Protein AF-A0A7K2XEI2-F1 (afdb_monomer_lite)

pLDDT: mean 78.17, std 20.48, range [33.12, 96.94]

Radius of gyration: 12.62 Å; chains: 1; bounding box: 28×29×32 Å

Sequence (96 aa):
RGLDPAAVRGRSAPTVLTPHAGEAAALLSAPREEVEAGRLAAVRELSARFGATVLLKGSTTLVHGGTGPVRVNPTGTSWLATAGSGDVLSGLAGSL

Foldseek 3Di:
DADDLVVLQPDDDADEAEDELVNLCRNVVHDSVCCVVPVQVSQQCSCQSRVHWYFYDDCWTWTDNNDDDIDIHNPDDCPCVPPPVVCVVVVVVVVD

Secondary structure (DSSP, 8-state):
----HHHHHT--S--EE---HHHHHHHHTS-HHHHHHTHHHHHHHHHHHHTSEEEE-SSSEEEE-SSSPPEEE----GGGGSTTHHHHHHHHHH--

Structure (mmCIF, N/CA/C/O backbone):
data_AF-A0A7K2XEI2-F1
#
_entry.id   AF-A0A7K2XEI2-F1
#
loop_
_atom_site.group_PDB
_atom_site.id
_atom_site.type_symbol
_atom_site.label_atom_id
_atom_site.label_alt_id
_atom_site.label_comp_id
_atom_site.label_asym_id
_atom_site.label_entity_id
_atom_site.label_seq_id
_atom_site.pdbx_PDB_ins_code
_atom_site.Cartn_x
_atom_site.Cartn_y
_atom_site.Cartn_z
_atom_site.occupancy
_atom_site.B_iso_or_equiv
_atom_site.auth_seq_id
_atom_site.auth_comp_id
_atom_site.auth_asym_id
_atom_site.auth_atom_id
_atom_site.pdbx_PDB_model_num
ATOM 1 N N . ARG A 1 1 ? 14.541 12.438 -1.530 1.00 47.53 1 ARG A N 1
ATOM 2 C CA . ARG A 1 1 ? 14.088 12.217 -2.926 1.00 47.53 1 ARG A CA 1
ATOM 3 C C . ARG A 1 1 ? 12.728 11.543 -2.837 1.00 47.53 1 ARG A C 1
ATOM 5 O O . ARG A 1 1 ? 12.682 10.415 -2.375 1.00 47.53 1 ARG A O 1
ATOM 12 N N . GLY A 1 2 ? 11.644 12.275 -3.101 1.00 55.09 2 GLY A N 1
ATOM 13 C CA . GLY A 1 2 ? 10.284 11.732 -3.019 1.00 55.09 2 GLY A CA 1
ATOM 14 C C . GLY A 1 2 ? 9.971 10.831 -4.211 1.00 55.09 2 GLY A C 1
ATOM 15 O O . GLY A 1 2 ? 10.586 10.979 -5.266 1.00 55.09 2 GLY A O 1
ATOM 16 N N . LEU A 1 3 ? 9.046 9.893 -4.026 1.00 64.38 3 LEU A N 1
ATOM 17 C CA . LEU A 1 3 ? 8.483 9.095 -5.112 1.00 64.38 3 LEU A CA 1
ATOM 18 C C . LEU A 1 3 ? 7.681 10.014 -6.040 1.00 64.38 3 LEU A C 1
ATOM 20 O O . LEU A 1 3 ? 6.850 10.777 -5.554 1.00 64.38 3 LEU A O 1
ATOM 24 N N . ASP A 1 4 ? 7.925 9.938 -7.349 1.00 77.75 4 ASP A N 1
ATOM 25 C CA . ASP A 1 4 ? 7.118 10.623 -8.362 1.00 77.75 4 ASP A CA 1
ATOM 26 C C . ASP A 1 4 ? 5.949 9.716 -8.799 1.00 77.75 4 ASP A C 1
ATOM 28 O O . ASP A 1 4 ? 6.180 8.671 -9.419 1.00 77.75 4 ASP A O 1
ATOM 32 N N . PRO A 1 5 ? 4.686 10.084 -8.511 1.00 78.38 5 PRO A N 1
ATOM 33 C CA . PRO A 1 5 ? 3.524 9.311 -8.938 1.00 78.38 5 PRO A CA 1
ATOM 34 C C . PRO A 1 5 ? 3.394 9.177 -10.462 1.00 78.38 5 PRO A C 1
ATOM 36 O O . PRO A 1 5 ? 2.821 8.192 -10.934 1.00 78.38 5 PRO A O 1
ATOM 39 N N . ALA A 1 6 ? 3.889 10.145 -11.240 1.00 81.69 6 ALA A N 1
ATOM 40 C CA . ALA A 1 6 ? 3.788 10.115 -12.698 1.00 81.69 6 ALA A CA 1
ATOM 41 C C . ALA A 1 6 ? 4.660 9.002 -13.291 1.00 81.69 6 ALA A C 1
ATOM 43 O O . ALA A 1 6 ? 4.176 8.218 -14.112 1.00 81.69 6 ALA A O 1
ATOM 44 N N . ALA A 1 7 ? 5.895 8.864 -12.799 1.00 76.62 7 ALA A N 1
ATOM 45 C CA . ALA A 1 7 ? 6.796 7.779 -13.175 1.00 76.62 7 ALA A CA 1
ATOM 46 C C . ALA A 1 7 ? 6.182 6.392 -12.914 1.00 76.62 7 ALA A C 1
ATOM 48 O O . ALA A 1 7 ? 6.292 5.497 -13.749 1.00 76.62 7 ALA A O 1
ATOM 49 N N . VAL A 1 8 ? 5.470 6.219 -11.793 1.00 75.75 8 VAL A N 1
ATOM 50 C CA . VAL A 1 8 ? 4.774 4.958 -11.503 1.00 75.75 8 VAL A CA 1
ATOM 51 C C . VAL A 1 8 ? 3.602 4.755 -12.463 1.00 75.75 8 VAL A C 1
ATOM 53 O O . VAL A 1 8 ? 3.414 3.661 -12.976 1.00 75.75 8 VAL A O 1
ATOM 56 N N . ARG A 1 9 ? 2.795 5.770 -12.770 1.00 78.06 9 ARG A N 1
ATOM 57 C CA . ARG A 1 9 ? 1.637 5.596 -13.668 1.00 78.06 9 ARG A CA 1
ATOM 58 C C . ARG A 1 9 ? 2.009 5.230 -15.108 1.00 78.06 9 ARG A C 1
ATOM 60 O O . ARG A 1 9 ? 1.255 4.500 -15.735 1.00 78.06 9 ARG A O 1
ATOM 67 N N . GLY A 1 10 ? 3.148 5.700 -15.616 1.00 76.38 10 GLY A N 1
ATOM 68 C CA . GLY A 1 10 ? 3.564 5.500 -17.013 1.00 76.38 10 GLY A CA 1
ATOM 69 C C . GLY A 1 10 ? 4.140 4.120 -17.362 1.00 76.38 10 GLY A C 1
ATOM 70 O O . GLY A 1 10 ? 4.630 3.931 -18.472 1.00 76.38 10 GLY A O 1
ATOM 71 N N . ARG A 1 11 ? 4.138 3.162 -16.433 1.00 81.56 11 ARG A N 1
ATOM 72 C CA . ARG A 1 11 ? 4.750 1.838 -16.630 1.00 81.56 11 ARG A CA 1
ATOM 73 C C . ARG A 1 11 ? 3.869 0.894 -17.460 1.00 81.56 11 ARG A C 1
ATOM 75 O O . ARG A 1 11 ? 2.651 0.881 -17.311 1.00 81.56 11 ARG A O 1
ATOM 82 N N . SER A 1 12 ? 4.500 0.053 -18.276 1.00 77.12 12 SER A N 1
ATOM 83 C CA . SER A 1 12 ? 3.831 -0.953 -19.120 1.00 77.12 12 SER A CA 1
ATOM 84 C C . SER A 1 12 ? 3.988 -2.396 -18.622 1.00 77.12 12 SER A C 1
ATOM 86 O O . SER A 1 12 ? 3.207 -3.262 -19.004 1.00 77.12 12 SER A O 1
ATOM 88 N N . ALA A 1 13 ? 4.981 -2.666 -17.771 1.00 79.94 13 ALA A N 1
ATOM 89 C CA . ALA A 1 13 ? 5.239 -3.995 -17.225 1.00 79.94 13 ALA A CA 1
ATOM 90 C C . ALA A 1 13 ? 4.392 -4.282 -15.966 1.00 79.94 13 ALA A C 1
ATOM 92 O O . ALA A 1 13 ? 4.064 -3.348 -15.218 1.00 79.94 13 ALA A O 1
ATOM 93 N N . PRO A 1 14 ? 4.091 -5.562 -15.664 1.00 79.50 14 PRO A N 1
ATOM 94 C CA . PRO A 1 14 ? 3.585 -5.959 -14.353 1.00 79.50 14 PRO A CA 1
ATOM 95 C C . PRO A 1 14 ? 4.453 -5.367 -13.241 1.00 79.50 14 PRO A C 1
ATOM 97 O O . PRO A 1 14 ? 5.677 -5.354 -13.338 1.00 79.50 14 PRO A O 1
ATOM 100 N N . THR A 1 15 ? 3.824 -4.809 -12.207 1.00 83.94 15 THR A N 1
ATOM 101 C CA . THR A 1 15 ? 4.540 -4.011 -11.205 1.00 83.94 15 THR A CA 1
ATOM 102 C C . THR A 1 15 ? 4.108 -4.349 -9.798 1.00 83.94 15 THR A C 1
ATOM 104 O O . THR A 1 15 ? 2.912 -4.449 -9.505 1.00 83.94 15 THR A O 1
ATOM 107 N N . VAL A 1 16 ? 5.106 -4.422 -8.923 1.00 87.31 16 VAL A N 1
ATOM 108 C CA . VAL A 1 16 ? 4.945 -4.544 -7.481 1.00 87.31 16 VAL A CA 1
ATOM 109 C C . VAL A 1 16 ? 5.419 -3.254 -6.816 1.00 87.31 16 VAL A C 1
ATOM 111 O O . VAL A 1 16 ? 6.522 -2.784 -7.075 1.00 87.31 16 VAL A O 1
ATOM 114 N N . LEU A 1 17 ? 4.586 -2.675 -5.954 1.00 88.38 17 LEU A N 1
ATOM 115 C CA . LEU A 1 17 ? 4.940 -1.537 -5.107 1.00 88.38 17 LEU A CA 1
ATOM 116 C C . LEU A 1 17 ? 5.069 -2.015 -3.664 1.00 88.38 17 LEU A C 1
ATOM 118 O O . LEU A 1 17 ? 4.159 -2.660 -3.151 1.00 88.38 17 LEU A O 1
ATOM 122 N N . THR A 1 18 ? 6.153 -1.656 -2.977 1.00 92.38 18 THR A N 1
ATOM 123 C CA . THR A 1 18 ? 6.397 -2.068 -1.582 1.00 92.38 18 THR A CA 1
ATOM 124 C C . THR A 1 18 ? 6.504 -0.883 -0.608 1.00 92.38 18 THR A C 1
ATOM 126 O O . THR A 1 18 ? 7.503 -0.796 0.119 1.00 92.38 18 THR A O 1
ATOM 129 N N . PRO A 1 19 ? 5.549 0.071 -0.598 1.00 92.81 19 PRO A N 1
ATOM 130 C CA . PRO A 1 19 ? 5.687 1.279 0.201 1.00 92.81 19 PRO A CA 1
ATOM 131 C C . PRO A 1 19 ? 5.556 0.985 1.701 1.00 92.81 19 PRO A C 1
ATOM 133 O O . PRO A 1 19 ? 4.780 0.127 2.124 1.00 92.81 19 PRO A O 1
ATOM 136 N N . HIS A 1 20 ? 6.268 1.734 2.534 1.00 93.62 20 HIS A N 1
ATOM 137 C CA . HIS A 1 20 ? 5.876 1.961 3.928 1.00 93.62 20 HIS A CA 1
ATOM 138 C C . HIS A 1 20 ? 4.870 3.128 4.035 1.00 93.62 20 HIS A C 1
ATOM 140 O O . HIS A 1 20 ? 4.592 3.806 3.049 1.00 93.62 20 HIS A O 1
ATOM 146 N N . ALA A 1 21 ? 4.344 3.417 5.234 1.00 92.19 21 ALA A N 1
ATOM 147 C CA . ALA A 1 21 ? 3.301 4.439 5.434 1.00 92.19 21 ALA A CA 1
ATOM 148 C C . ALA A 1 21 ? 3.661 5.824 4.859 1.00 92.19 21 ALA A C 1
ATOM 150 O O . ALA A 1 21 ? 2.873 6.404 4.122 1.00 92.19 21 ALA A O 1
ATOM 151 N N . GLY A 1 22 ? 4.873 6.327 5.123 1.00 92.56 22 GLY A N 1
ATOM 152 C CA . GLY A 1 22 ? 5.342 7.593 4.536 1.00 92.56 22 GLY A CA 1
ATOM 153 C C . GLY A 1 22 ? 5.421 7.613 2.997 1.00 92.56 22 GLY A C 1
ATOM 154 O O . GLY A 1 22 ? 5.051 8.605 2.380 1.00 92.56 22 GLY A O 1
ATOM 155 N N . GLU A 1 23 ? 5.854 6.523 2.359 1.00 94.62 23 GLU A N 1
ATOM 156 C CA . GLU A 1 23 ? 5.887 6.409 0.891 1.00 94.62 23 GLU A CA 1
ATOM 157 C C . GLU A 1 23 ? 4.472 6.343 0.305 1.00 94.62 23 GLU A C 1
ATOM 159 O O . GLU A 1 23 ? 4.174 6.998 -0.692 1.00 94.62 23 GLU A O 1
ATOM 164 N N . ALA A 1 24 ? 3.579 5.595 0.956 1.00 94.62 24 ALA A N 1
ATOM 165 C CA . ALA A 1 24 ? 2.169 5.522 0.600 1.00 94.62 24 ALA A CA 1
ATOM 166 C C . ALA A 1 24 ? 1.480 6.890 0.715 1.00 94.62 24 ALA A C 1
ATOM 168 O O . ALA A 1 24 ? 0.748 7.276 -0.190 1.00 94.62 24 ALA A O 1
ATOM 169 N N . ALA A 1 25 ? 1.766 7.645 1.777 1.00 95.94 25 ALA A N 1
ATOM 170 C CA . ALA A 1 25 ? 1.274 9.005 1.979 1.00 95.94 25 ALA A CA 1
ATOM 171 C C . ALA A 1 25 ? 1.699 9.938 0.834 1.00 95.94 25 ALA A C 1
ATOM 173 O O . ALA A 1 25 ? 0.863 10.622 0.243 1.00 95.94 25 ALA A O 1
ATOM 174 N N . ALA A 1 26 ? 2.975 9.884 0.437 1.00 94.81 26 ALA A N 1
ATOM 175 C CA . ALA A 1 26 ? 3.480 10.645 -0.704 1.00 94.81 26 ALA A CA 1
ATOM 176 C C . ALA A 1 26 ? 2.776 10.264 -2.022 1.00 94.81 26 ALA A C 1
ATOM 178 O O . ALA A 1 26 ? 2.339 11.141 -2.767 1.00 94.81 26 ALA A O 1
ATOM 179 N N . LEU A 1 27 ? 2.611 8.964 -2.291 1.00 94.06 27 LEU A N 1
ATOM 180 C CA . LEU A 1 27 ? 1.955 8.458 -3.505 1.00 94.06 27 LEU A CA 1
ATOM 181 C C . LEU A 1 27 ? 0.454 8.783 -3.568 1.00 94.06 27 LEU A C 1
ATOM 183 O O . LEU A 1 27 ? -0.081 9.020 -4.655 1.00 94.06 27 LEU A O 1
ATOM 187 N N . LEU A 1 28 ? -0.224 8.782 -2.419 1.00 94.88 28 LEU A N 1
ATOM 188 C CA . LEU A 1 28 ? -1.643 9.116 -2.307 1.00 94.88 28 LEU A CA 1
ATOM 189 C C . LEU A 1 28 ? -1.894 10.623 -2.229 1.00 94.88 28 LEU A C 1
ATOM 191 O O . LEU A 1 28 ? -3.013 11.049 -2.507 1.00 94.88 28 LEU A O 1
ATOM 195 N N . SER A 1 29 ? -0.857 11.415 -1.943 1.00 95.50 29 SER A N 1
ATOM 196 C CA . SER A 1 29 ? -0.978 12.842 -1.628 1.00 95.50 29 SER A CA 1
ATOM 197 C C . SER A 1 29 ? -1.888 13.074 -0.413 1.00 95.50 29 SER A C 1
ATOM 199 O O . SER A 1 29 ? -2.739 13.956 -0.429 1.00 95.50 29 SER A O 1
ATOM 201 N N . ALA A 1 30 ? -1.704 12.253 0.623 1.00 94.62 30 ALA A N 1
ATOM 202 C CA . ALA A 1 30 ? -2.467 12.276 1.869 1.00 94.62 30 ALA A CA 1
ATOM 203 C C . ALA A 1 30 ? -1.522 12.379 3.083 1.00 94.62 30 ALA A C 1
ATOM 205 O O . ALA A 1 30 ? -0.353 11.996 2.970 1.00 94.62 30 ALA A O 1
ATOM 206 N N . PRO A 1 31 ? -1.993 12.860 4.247 1.00 96.75 31 PRO A N 1
ATOM 207 C CA . PRO A 1 31 ? -1.248 12.784 5.500 1.00 96.75 31 PRO A CA 1
ATOM 208 C C . PRO A 1 31 ? -0.876 11.343 5.865 1.00 96.75 31 PRO A C 1
ATOM 210 O O . PRO A 1 31 ? -1.611 10.389 5.591 1.00 96.75 31 PRO A O 1
ATOM 213 N N . ARG A 1 32 ? 0.275 11.168 6.519 1.00 94.81 32 ARG A N 1
ATOM 214 C CA . ARG A 1 32 ? 0.749 9.841 6.934 1.00 94.81 32 ARG A CA 1
ATOM 215 C C . ARG A 1 32 ? -0.201 9.202 7.945 1.00 94.81 32 ARG A C 1
ATOM 217 O O . ARG A 1 32 ? -0.424 7.996 7.894 1.00 94.81 32 ARG A O 1
ATOM 224 N N . GLU A 1 33 ? -0.758 10.011 8.828 1.00 96.44 33 GLU A N 1
ATOM 225 C CA . GLU A 1 33 ? -1.667 9.622 9.899 1.00 96.44 33 GLU A CA 1
ATOM 226 C C . GLU A 1 33 ? -2.947 8.998 9.330 1.00 96.44 33 GLU A C 1
ATOM 228 O O . GLU A 1 33 ? -3.424 7.987 9.838 1.00 96.44 33 GLU A O 1
ATOM 233 N N . GLU A 1 34 ? -3.458 9.533 8.217 1.00 96.31 34 GLU A N 1
ATOM 234 C CA . GLU A 1 34 ? -4.618 8.973 7.514 1.00 96.31 34 GLU A CA 1
ATOM 235 C C . GLU A 1 34 ? -4.302 7.608 6.895 1.00 96.31 34 GLU A C 1
ATOM 237 O O . GLU A 1 34 ? -5.109 6.681 6.969 1.00 96.31 34 GLU A O 1
ATOM 242 N N . VAL A 1 35 ? -3.099 7.442 6.336 1.00 96.31 35 VAL A N 1
ATOM 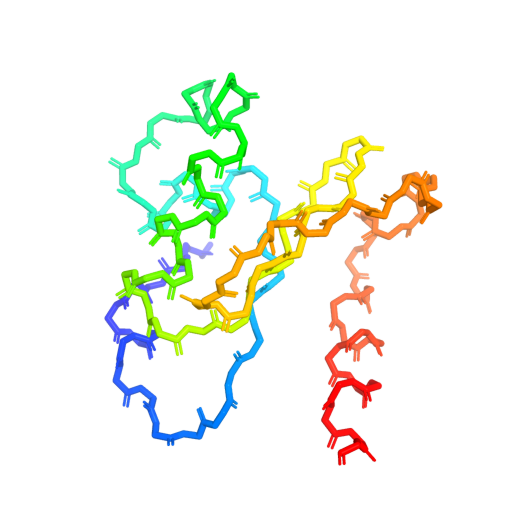243 C CA . VAL A 1 35 ? -2.639 6.149 5.811 1.00 96.31 35 VAL A CA 1
ATOM 244 C C . VAL A 1 35 ? -2.475 5.123 6.932 1.00 96.31 35 VAL A C 1
ATOM 246 O O . VAL A 1 35 ? -2.834 3.959 6.752 1.00 96.31 35 VAL A O 1
ATOM 249 N N . GLU A 1 36 ? -1.946 5.527 8.087 1.00 94.69 36 GLU A N 1
ATOM 250 C CA . GLU A 1 36 ? -1.766 4.651 9.249 1.00 94.69 36 GLU A CA 1
ATOM 251 C C . GLU A 1 36 ? -3.097 4.265 9.908 1.00 94.69 36 GLU A C 1
ATOM 253 O O . GLU A 1 36 ? -3.269 3.103 10.281 1.00 94.69 36 GLU A O 1
ATOM 258 N N . ALA A 1 37 ? -4.062 5.185 9.981 1.00 95.81 37 ALA A N 1
ATOM 259 C CA . ALA A 1 37 ? -5.416 4.900 10.456 1.00 95.81 37 ALA A CA 1
ATOM 260 C C . ALA A 1 37 ? -6.219 4.048 9.453 1.00 95.81 37 ALA A C 1
ATOM 262 O O . ALA A 1 37 ? -7.021 3.199 9.841 1.00 95.81 37 ALA A O 1
ATOM 263 N N . GLY A 1 38 ? -5.981 4.245 8.153 1.00 95.88 38 GLY A N 1
ATOM 264 C CA . GLY A 1 38 ? -6.749 3.674 7.048 1.00 95.88 38 GLY A CA 1
ATOM 265 C C . GLY A 1 38 ? -5.983 2.679 6.176 1.00 95.88 38 GLY A C 1
ATOM 266 O O . GLY A 1 38 ? -6.215 2.629 4.969 1.00 95.88 38 GLY A O 1
ATOM 267 N N . ARG A 1 39 ? -5.079 1.863 6.735 1.00 95.50 39 ARG A N 1
ATOM 268 C CA . ARG A 1 39 ? -4.139 1.022 5.951 1.00 95.50 39 ARG A CA 1
ATOM 269 C C . ARG A 1 39 ? -4.804 0.119 4.902 1.00 95.50 39 ARG A C 1
ATOM 271 O O . ARG A 1 39 ? -4.266 -0.053 3.810 1.00 95.50 39 ARG A O 1
ATOM 278 N N . LEU A 1 40 ? -5.973 -0.450 5.212 1.00 96.12 40 LEU A N 1
ATOM 279 C CA . LEU A 1 40 ? -6.743 -1.280 4.272 1.00 96.12 40 LEU A CA 1
ATOM 280 C C . LEU A 1 40 ? -7.311 -0.473 3.100 1.00 96.12 40 LEU A C 1
ATOM 282 O O . LEU A 1 40 ? -7.332 -0.970 1.977 1.00 96.12 40 LEU A O 1
ATOM 286 N N . ALA A 1 41 ? -7.761 0.756 3.350 1.00 96.88 41 ALA A N 1
ATOM 287 C CA . ALA A 1 41 ? -8.211 1.654 2.295 1.0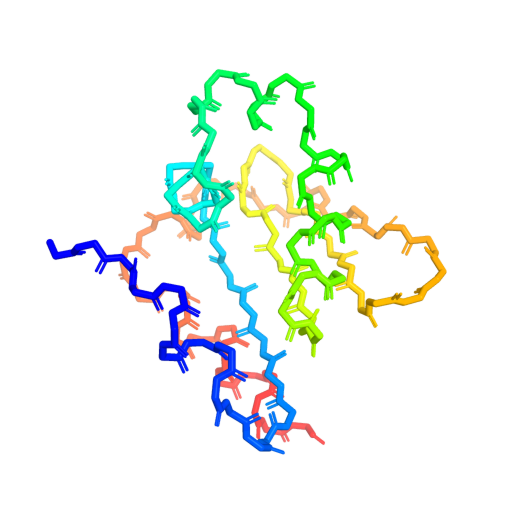0 96.88 41 ALA A CA 1
ATOM 288 C C . ALA A 1 41 ? -7.014 2.115 1.453 1.00 96.88 41 ALA A C 1
ATOM 290 O O . ALA A 1 41 ? -7.054 2.024 0.230 1.00 96.88 41 ALA A O 1
ATOM 291 N N . ALA A 1 42 ? -5.908 2.484 2.104 1.00 96.88 42 ALA A N 1
ATOM 292 C CA . ALA A 1 42 ? -4.696 2.946 1.438 1.00 96.88 42 ALA A CA 1
ATOM 293 C C . ALA A 1 42 ? -4.096 1.896 0.487 1.00 96.88 42 ALA A C 1
ATOM 295 O O . ALA A 1 42 ? -3.764 2.226 -0.647 1.00 96.88 42 ALA A O 1
ATOM 296 N N . VAL A 1 43 ? -3.981 0.624 0.896 1.00 96.31 43 VAL A N 1
ATOM 297 C CA . VAL A 1 43 ? -3.430 -0.431 0.018 1.00 96.31 43 VAL A CA 1
ATOM 298 C C . VAL A 1 43 ? -4.327 -0.703 -1.196 1.00 96.31 43 VAL A C 1
ATOM 300 O O . VAL A 1 43 ? -3.822 -0.962 -2.289 1.00 96.31 43 VAL A O 1
ATOM 303 N N . ARG A 1 44 ? -5.653 -0.607 -1.026 1.00 96.94 44 ARG A N 1
ATOM 304 C CA . ARG A 1 44 ? -6.622 -0.756 -2.121 1.00 96.94 44 ARG A CA 1
ATOM 305 C C . ARG A 1 44 ? -6.538 0.408 -3.092 1.00 96.94 44 ARG A C 1
ATOM 307 O O . ARG A 1 44 ? -6.414 0.181 -4.290 1.00 96.94 44 ARG A O 1
ATOM 314 N N . GLU A 1 45 ? -6.534 1.624 -2.561 1.00 96.62 45 GLU A N 1
ATOM 315 C CA . GLU A 1 45 ? -6.435 2.842 -3.354 1.00 96.62 45 GLU A CA 1
ATOM 316 C C . GLU A 1 45 ? -5.119 2.892 -4.130 1.00 96.62 45 GLU A C 1
ATOM 318 O O . GLU A 1 45 ? -5.129 3.139 -5.327 1.00 96.62 45 GLU A O 1
ATOM 323 N N . LEU A 1 46 ? -3.983 2.568 -3.503 1.00 95.06 46 LEU A N 1
ATOM 324 C CA . LEU A 1 46 ? -2.699 2.466 -4.203 1.00 95.06 46 LEU A CA 1
ATOM 325 C C . LEU A 1 46 ? -2.762 1.448 -5.347 1.00 95.06 46 LEU A C 1
ATOM 327 O O . LEU A 1 46 ? -2.315 1.725 -6.460 1.00 95.06 46 LEU A O 1
ATOM 331 N N . SER A 1 47 ? -3.325 0.268 -5.090 1.00 94.25 47 SER A N 1
ATOM 332 C CA . SER A 1 47 ? -3.417 -0.781 -6.102 1.00 94.25 47 SER A CA 1
ATOM 333 C C . SER A 1 47 ? -4.296 -0.357 -7.277 1.00 94.25 47 SER A C 1
ATOM 335 O O . SER A 1 47 ? -3.892 -0.552 -8.419 1.00 94.25 47 SER A O 1
ATOM 337 N N . ALA A 1 48 ? -5.430 0.299 -7.018 1.00 94.00 48 ALA A N 1
ATOM 338 C CA . ALA A 1 48 ? -6.329 0.813 -8.048 1.00 94.00 48 ALA A CA 1
ATOM 339 C C . ALA A 1 48 ? -5.726 2.004 -8.812 1.00 94.00 48 ALA A C 1
ATOM 341 O O . ALA A 1 48 ? -5.668 1.995 -10.039 1.00 94.00 48 ALA A O 1
ATOM 342 N N . ARG A 1 49 ? -5.214 3.007 -8.091 1.00 93.69 49 ARG A N 1
ATOM 343 C CA . ARG A 1 49 ? -4.662 4.255 -8.640 1.00 93.69 49 ARG A CA 1
ATOM 344 C C . ARG A 1 49 ? -3.457 4.025 -9.534 1.00 93.69 49 ARG A C 1
ATOM 346 O O . ARG A 1 49 ? -3.233 4.798 -10.468 1.00 93.69 49 ARG A O 1
ATOM 353 N N . PHE A 1 50 ? -2.654 3.014 -9.217 1.00 90.12 50 PHE A N 1
ATOM 354 C CA . PHE A 1 50 ? -1.492 2.677 -10.017 1.00 90.12 50 PHE A CA 1
ATOM 355 C C . PHE A 1 50 ? -1.768 1.499 -10.947 1.00 90.12 50 PHE A C 1
ATOM 357 O O . PHE A 1 50 ? -1.175 1.471 -12.015 1.00 90.12 50 PHE A O 1
ATOM 364 N N . GLY A 1 51 ? -2.666 0.564 -10.639 1.00 89.44 51 GLY A N 1
ATOM 365 C CA . GLY A 1 51 ? -2.817 -0.692 -11.386 1.00 89.44 51 GLY A CA 1
ATOM 366 C C . GLY A 1 51 ? -1.681 -1.673 -11.076 1.00 89.44 51 GLY A C 1
ATOM 367 O O . GLY A 1 51 ? -1.112 -2.279 -11.982 1.00 89.44 51 GLY A O 1
ATOM 368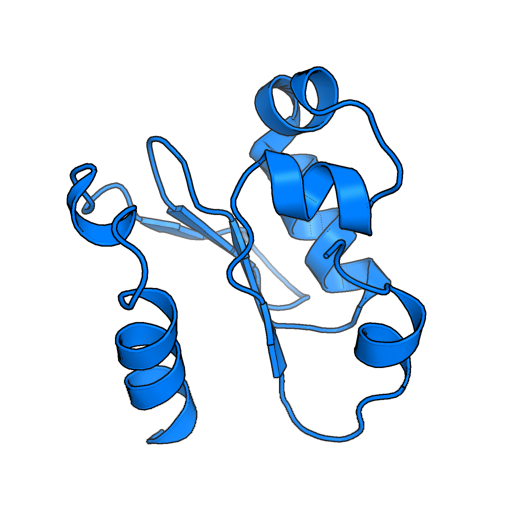 N N . ALA A 1 52 ? -1.246 -1.725 -9.814 1.00 89.94 52 ALA A N 1
ATOM 369 C CA . ALA A 1 52 ? -0.099 -2.509 -9.350 1.00 89.94 52 ALA A CA 1
ATOM 370 C C . ALA A 1 52 ? -0.499 -3.463 -8.223 1.00 89.94 52 ALA A C 1
ATOM 372 O O . ALA A 1 52 ? -1.440 -3.194 -7.472 1.00 89.94 52 ALA A O 1
ATOM 373 N N . THR A 1 53 ? 0.288 -4.521 -8.038 1.00 91.44 53 THR A N 1
ATOM 374 C CA . THR A 1 53 ? 0.264 -5.278 -6.786 1.00 91.44 53 THR A CA 1
ATOM 375 C C . THR A 1 53 ? 0.973 -4.461 -5.715 1.00 91.44 53 THR A C 1
ATOM 377 O O . THR A 1 53 ? 2.104 -4.026 -5.912 1.00 91.44 53 THR A O 1
ATOM 380 N N . VAL A 1 54 ? 0.324 -4.227 -4.578 1.00 93.81 54 VAL A N 1
ATOM 381 C CA . VAL A 1 54 ? 0.856 -3.368 -3.513 1.00 93.81 54 VAL A CA 1
ATOM 382 C C . VAL A 1 54 ? 1.065 -4.170 -2.245 1.00 93.81 54 VAL A C 1
ATOM 384 O O . VAL A 1 54 ? 0.155 -4.862 -1.794 1.00 93.81 54 VAL A O 1
ATOM 387 N N . LEU A 1 55 ? 2.255 -4.038 -1.664 1.00 94.62 55 LEU A N 1
ATOM 388 C CA . LEU A 1 55 ? 2.645 -4.568 -0.368 1.00 94.62 55 LEU A CA 1
ATOM 389 C C . LEU A 1 55 ? 2.893 -3.394 0.580 1.00 94.62 55 LEU A C 1
ATOM 391 O O . LEU A 1 55 ? 3.988 -2.834 0.629 1.00 94.62 55 LEU A O 1
ATOM 395 N N . LEU A 1 56 ? 1.864 -3.003 1.327 1.00 94.00 56 LEU A N 1
ATOM 396 C CA . LEU A 1 56 ? 1.955 -1.907 2.285 1.00 94.00 56 LEU A CA 1
ATOM 397 C C . LEU A 1 56 ? 2.592 -2.401 3.589 1.00 94.00 56 LEU A C 1
ATOM 399 O O . LEU A 1 56 ? 1.949 -3.083 4.398 1.00 94.00 56 LEU A O 1
ATOM 403 N N . LYS A 1 57 ? 3.856 -2.026 3.796 1.00 90.19 57 LYS A N 1
ATOM 404 C CA 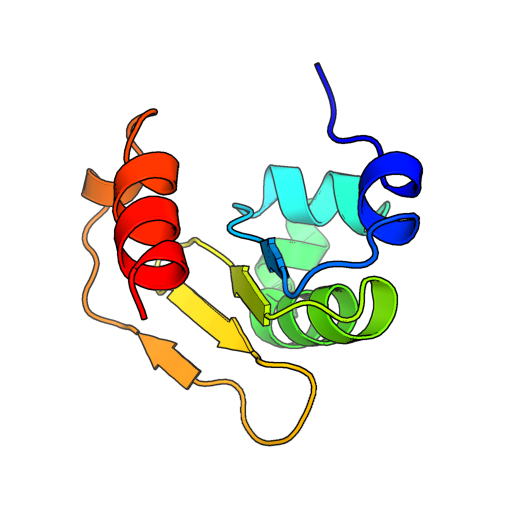. LYS A 1 57 ? 4.660 -2.393 4.969 1.00 90.19 57 LYS A CA 1
ATOM 405 C C . LYS A 1 57 ? 4.177 -1.657 6.227 1.00 90.19 57 LYS A C 1
ATOM 407 O O . LYS A 1 57 ? 3.772 -0.496 6.170 1.00 90.19 57 LYS A O 1
ATOM 412 N N . GLY A 1 58 ? 4.241 -2.332 7.372 1.00 84.81 58 GLY A N 1
ATOM 413 C CA . GLY A 1 58 ? 3.899 -1.820 8.705 1.00 84.81 58 GLY A CA 1
ATOM 414 C C . GLY A 1 58 ? 4.047 -2.931 9.749 1.00 84.81 58 GLY A C 1
ATOM 415 O O . GLY A 1 58 ? 4.797 -3.871 9.509 1.00 84.81 58 GLY A O 1
ATOM 416 N N . SER A 1 59 ? 3.315 -2.869 10.868 1.00 79.69 59 SER A N 1
ATOM 417 C CA . SER A 1 59 ? 3.325 -3.930 11.904 1.00 79.69 59 SER A CA 1
ATOM 418 C C . SER A 1 59 ? 2.915 -5.313 11.379 1.00 79.69 59 SER A C 1
ATOM 420 O O . SER A 1 59 ? 3.338 -6.339 11.893 1.00 79.69 59 SER A O 1
ATOM 422 N N . THR A 1 60 ? 2.104 -5.320 10.326 1.00 82.88 60 THR A N 1
ATOM 423 C CA . THR A 1 60 ? 1.780 -6.459 9.463 1.00 82.88 60 THR A CA 1
ATOM 424 C C . THR A 1 60 ? 1.880 -5.981 8.022 1.00 82.88 60 THR A C 1
ATOM 426 O O . THR A 1 60 ? 1.623 -4.805 7.761 1.00 82.88 60 THR A O 1
ATOM 429 N N . THR A 1 61 ? 2.238 -6.835 7.065 1.00 87.75 61 THR A N 1
ATOM 430 C CA . THR A 1 61 ? 2.251 -6.422 5.649 1.00 87.75 61 THR A CA 1
ATOM 431 C C . THR A 1 61 ? 0.897 -6.710 5.012 1.00 87.75 61 THR A C 1
ATOM 433 O O . THR A 1 61 ? 0.401 -7.834 5.094 1.00 87.75 61 THR A O 1
ATOM 436 N N . LEU A 1 62 ? 0.295 -5.704 4.375 1.00 93.19 62 LEU A N 1
ATOM 437 C CA . LEU A 1 62 ? -0.943 -5.864 3.606 1.00 93.19 62 LEU A CA 1
ATOM 438 C C . LEU A 1 62 ? -0.616 -6.034 2.128 1.00 93.19 62 LEU A C 1
ATOM 440 O O . LEU A 1 62 ? 0.152 -5.241 1.595 1.00 93.19 62 LEU A O 1
ATOM 444 N N . VAL A 1 63 ? -1.224 -7.018 1.467 1.00 93.19 63 VAL A N 1
ATOM 445 C CA . VAL A 1 63 ? -1.000 -7.315 0.047 1.00 93.19 63 VAL A CA 1
ATOM 446 C C . VAL A 1 63 ? -2.310 -7.225 -0.727 1.00 93.19 63 VAL A C 1
ATOM 448 O O . VAL A 1 63 ? -3.291 -7.882 -0.367 1.00 93.19 63 VAL A O 1
ATOM 451 N N . HIS A 1 64 ? -2.332 -6.449 -1.810 1.00 94.12 64 HIS A N 1
ATOM 452 C CA . HIS A 1 64 ? -3.483 -6.362 -2.708 1.00 94.12 64 HIS A CA 1
ATOM 453 C C . HIS A 1 64 ? -3.055 -6.336 -4.177 1.00 94.12 64 HIS A C 1
ATOM 455 O O . HIS A 1 64 ? -2.192 -5.548 -4.549 1.00 94.12 64 HIS A O 1
ATOM 461 N N . GLY A 1 65 ? -3.653 -7.205 -4.997 1.00 86.56 65 GLY A N 1
ATOM 462 C CA . GLY A 1 65 ? -3.330 -7.389 -6.420 1.00 86.56 65 GLY A CA 1
ATOM 463 C C . GLY A 1 65 ? -4.361 -6.787 -7.381 1.00 86.56 65 GLY A C 1
ATOM 464 O O . GLY A 1 65 ? -4.570 -7.325 -8.460 1.00 86.56 65 GLY A O 1
ATOM 465 N N . GLY A 1 66 ? -5.074 -5.738 -6.973 1.00 81.06 66 GLY A N 1
ATOM 466 C CA . GLY A 1 66 ? -6.042 -5.016 -7.808 1.00 81.06 66 GLY A CA 1
ATOM 467 C C . GLY A 1 66 ? -7.478 -5.542 -7.764 1.00 81.06 66 GLY A C 1
ATOM 468 O O . GLY A 1 66 ? -8.411 -4.757 -7.891 1.00 81.06 66 GLY A O 1
ATOM 469 N N . THR A 1 67 ? -7.695 -6.840 -7.535 1.00 80.69 67 THR A N 1
ATOM 470 C CA . THR A 1 67 ? -9.043 -7.405 -7.348 1.00 80.69 67 THR A CA 1
ATOM 471 C C . THR A 1 67 ? -9.097 -8.353 -6.150 1.00 80.69 67 THR A C 1
ATOM 473 O O . THR A 1 67 ? -8.083 -8.899 -5.709 1.00 80.69 67 THR A O 1
ATOM 476 N N . GLY A 1 68 ? -10.292 -8.524 -5.580 1.00 85.56 68 GLY A N 1
ATOM 477 C CA . GLY A 1 68 ? -10.535 -9.473 -4.494 1.00 85.56 68 GLY A CA 1
ATOM 478 C C . GLY A 1 68 ? -10.112 -8.996 -3.091 1.00 85.56 68 GLY A C 1
ATOM 479 O O . GLY A 1 68 ? -10.052 -7.791 -2.805 1.00 85.56 68 GLY A O 1
ATOM 480 N N . PRO A 1 69 ? -9.897 -9.934 -2.152 1.00 91.12 69 PRO A N 1
ATOM 481 C CA . PRO A 1 69 ? -9.576 -9.595 -0.772 1.00 91.12 69 PRO A CA 1
ATOM 482 C C . PRO A 1 69 ? -8.149 -9.048 -0.628 1.00 91.12 69 PRO A C 1
ATOM 484 O O . PRO A 1 69 ? -7.242 -9.380 -1.391 1.00 91.12 69 PRO A O 1
ATOM 487 N N . VAL A 1 70 ? -7.943 -8.221 0.398 1.00 92.00 70 VAL A N 1
ATOM 488 C CA . VAL A 1 70 ? -6.596 -7.876 0.871 1.00 92.00 70 VAL A CA 1
ATOM 489 C C . VAL A 1 70 ? -6.084 -9.048 1.698 1.00 92.00 70 VAL A C 1
ATOM 491 O O . VAL A 1 70 ? -6.785 -9.534 2.585 1.00 92.00 70 VAL A O 1
ATOM 494 N N . ARG A 1 71 ? -4.863 -9.496 1.416 1.00 90.56 71 ARG A N 1
ATOM 495 C CA . ARG A 1 71 ? -4.183 -10.526 2.204 1.00 90.56 71 ARG A CA 1
ATOM 496 C C . ARG A 1 71 ? -3.335 -9.859 3.279 1.00 90.56 71 ARG A C 1
ATOM 498 O O . ARG A 1 71 ? -2.729 -8.819 3.035 1.00 90.56 71 ARG A O 1
ATOM 505 N N . VAL A 1 72 ? -3.283 -10.464 4.460 1.00 89.06 72 VAL A N 1
ATOM 506 C CA . VAL A 1 72 ? -2.485 -9.975 5.589 1.00 89.06 72 VAL A CA 1
ATOM 507 C C . VAL A 1 72 ? -1.382 -10.981 5.853 1.00 89.06 72 VAL A C 1
ATOM 509 O O . VAL A 1 72 ? -1.664 -12.157 6.068 1.00 89.06 72 VAL A O 1
ATOM 512 N N . ASN A 1 73 ? -0.136 -10.520 5.851 1.00 81.25 73 ASN A N 1
ATOM 513 C CA . ASN A 1 73 ? 0.986 -11.299 6.341 1.00 81.25 73 ASN A CA 1
ATOM 514 C C . ASN A 1 73 ? 1.366 -10.808 7.753 1.00 81.25 73 ASN A C 1
ATOM 516 O O . ASN A 1 73 ? 1.938 -9.717 7.877 1.00 81.25 73 ASN A O 1
ATOM 520 N N . PRO A 1 74 ? 1.044 -11.578 8.812 1.00 66.81 74 PRO A N 1
ATOM 521 C CA . PRO A 1 74 ? 1.448 -11.271 10.181 1.00 66.81 74 PRO A CA 1
ATOM 522 C C . PRO A 1 74 ? 2.886 -11.719 10.489 1.00 66.81 74 PRO A C 1
ATOM 524 O O . PRO A 1 74 ? 3.436 -11.337 11.517 1.00 66.81 74 PRO A O 1
ATOM 527 N N . THR A 1 75 ? 3.503 -12.527 9.620 1.00 60.03 75 THR A N 1
ATOM 528 C CA . THR A 1 75 ? 4.887 -12.985 9.783 1.00 60.03 75 THR A CA 1
ATOM 529 C C . THR A 1 75 ? 5.838 -11.928 9.222 1.00 60.03 75 THR A C 1
ATOM 531 O O . THR A 1 75 ? 5.994 -11.773 8.013 1.00 60.03 75 THR A O 1
ATOM 534 N N . GLY A 1 76 ? 6.420 -11.125 10.112 1.00 52.09 76 GLY A N 1
ATOM 535 C CA . GLY A 1 76 ? 7.339 -10.055 9.737 1.00 52.09 76 GLY A CA 1
ATOM 536 C C . GLY A 1 76 ? 7.655 -9.150 10.917 1.00 52.09 76 GLY A C 1
ATOM 537 O O . GLY A 1 76 ? 7.057 -8.090 11.071 1.00 52.09 76 GLY A O 1
ATOM 538 N N . THR A 1 77 ? 8.604 -9.562 11.756 1.00 42.72 77 THR A N 1
ATOM 539 C CA . THR A 1 77 ? 9.314 -8.635 12.643 1.00 42.72 77 THR A CA 1
ATOM 540 C C . THR A 1 77 ? 9.998 -7.553 11.802 1.00 42.72 77 THR A C 1
ATOM 542 O O . THR A 1 77 ? 10.283 -7.744 10.619 1.00 42.72 77 THR A O 1
ATOM 545 N N . SER A 1 78 ? 10.267 -6.405 12.422 1.00 43.41 78 SER A N 1
ATOM 546 C CA . SER A 1 78 ? 10.868 -5.172 11.878 1.00 43.41 78 SER A CA 1
ATOM 547 C C . SER A 1 78 ? 12.148 -5.323 11.031 1.00 43.41 78 SER A C 1
ATOM 549 O O . SER A 1 78 ? 12.649 -4.333 10.509 1.00 43.41 78 SER A O 1
ATOM 551 N N . TRP A 1 79 ? 12.667 -6.535 10.832 1.00 37.09 79 TRP A N 1
ATOM 552 C CA . TRP A 1 79 ? 13.866 -6.836 10.052 1.00 37.09 79 TRP A CA 1
ATOM 553 C C . TRP A 1 79 ? 13.742 -6.522 8.553 1.00 37.09 79 TRP A C 1
ATOM 555 O O . TRP A 1 79 ? 14.738 -6.256 7.887 1.00 37.09 79 TRP A O 1
ATOM 565 N N . LEU A 1 80 ? 12.519 -6.471 8.013 1.00 41.38 80 LEU A N 1
ATOM 566 C CA . LEU A 1 80 ? 12.265 -6.013 6.638 1.00 41.38 80 LEU A CA 1
ATOM 567 C C . LEU A 1 80 ? 12.233 -4.474 6.510 1.00 41.38 80 LEU A C 1
ATOM 569 O O . LEU A 1 80 ? 11.980 -3.964 5.419 1.00 41.38 80 LEU A O 1
ATOM 573 N N . ALA A 1 81 ? 12.478 -3.721 7.588 1.00 40.56 81 ALA A N 1
ATOM 574 C CA . ALA A 1 81 ? 12.559 -2.258 7.579 1.00 40.56 81 ALA A CA 1
ATOM 575 C C . ALA A 1 81 ? 13.996 -1.712 7.428 1.00 40.56 81 ALA A C 1
ATOM 577 O O . ALA A 1 81 ? 14.181 -0.497 7.445 1.00 40.56 81 ALA A O 1
ATOM 578 N N . THR A 1 82 ? 15.002 -2.574 7.240 1.00 33.12 82 THR A N 1
ATOM 579 C CA . THR A 1 82 ? 16.357 -2.153 6.852 1.00 33.12 82 THR A CA 1
ATOM 580 C C . THR A 1 82 ? 16.416 -1.970 5.332 1.00 33.12 82 THR A C 1
ATOM 582 O O . THR A 1 82 ? 15.926 -2.819 4.583 1.00 33.12 82 THR A O 1
ATOM 585 N N . ALA A 1 83 ? 16.989 -0.856 4.861 1.00 35.12 83 ALA A N 1
ATOM 586 C CA . ALA 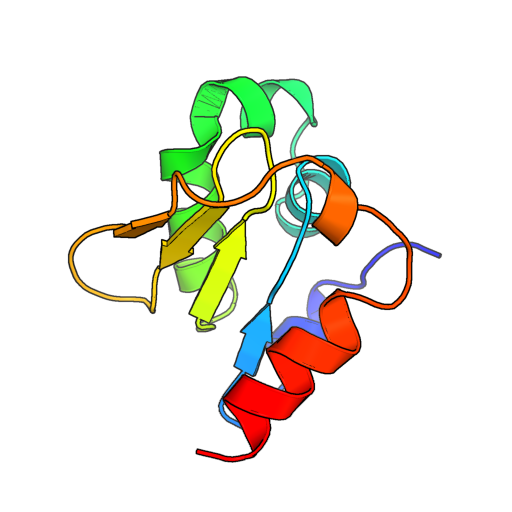A 1 83 ? 17.236 -0.614 3.437 1.00 35.12 83 ALA A CA 1
ATOM 587 C C . ALA A 1 83 ? 17.916 -1.842 2.789 1.00 35.12 83 ALA A C 1
ATOM 589 O O . ALA A 1 83 ? 18.918 -2.326 3.309 1.00 35.12 83 ALA A O 1
ATOM 590 N N . GLY A 1 84 ? 17.334 -2.365 1.701 1.00 37.62 84 GLY A N 1
ATOM 591 C CA . GLY A 1 84 ? 17.777 -3.591 1.008 1.00 37.62 84 GLY A CA 1
ATOM 592 C C . GLY A 1 84 ? 16.780 -4.765 1.032 1.00 37.62 84 GLY A C 1
ATOM 593 O O . GLY A 1 84 ? 16.875 -5.670 0.211 1.00 37.62 84 GLY A O 1
ATOM 594 N N . SER A 1 85 ? 15.758 -4.754 1.895 1.00 42.25 85 SER A N 1
ATOM 595 C CA . SER A 1 85 ? 14.703 -5.791 1.899 1.00 42.25 85 SER A CA 1
ATOM 596 C C . SER A 1 85 ? 13.738 -5.711 0.704 1.00 42.25 85 SER A C 1
ATOM 598 O O . SER A 1 85 ? 13.167 -6.723 0.290 1.00 42.25 85 SER A O 1
ATOM 600 N N . GLY A 1 86 ? 13.568 -4.510 0.140 1.00 45.22 86 GLY A N 1
ATOM 601 C CA . GLY A 1 86 ? 12.776 -4.271 -1.068 1.00 45.22 86 GLY A CA 1
ATOM 602 C C . GLY A 1 86 ? 13.347 -4.985 -2.292 1.00 45.22 86 GLY A C 1
ATOM 603 O O . GLY A 1 86 ? 12.570 -5.454 -3.117 1.00 45.22 86 GLY A O 1
ATOM 604 N N . ASP A 1 87 ? 14.668 -5.161 -2.359 1.00 52.50 87 ASP A N 1
ATOM 605 C CA . ASP A 1 87 ? 15.351 -5.827 -3.473 1.00 52.50 87 ASP A CA 1
ATOM 606 C C . ASP A 1 87 ? 15.238 -7.352 -3.395 1.00 52.50 87 ASP A C 1
ATOM 608 O O . ASP A 1 87 ? 15.103 -8.011 -4.419 1.00 52.50 87 ASP A O 1
ATOM 612 N N . VAL A 1 88 ? 15.201 -7.931 -2.189 1.00 44.47 88 VAL A N 1
ATOM 613 C CA . VAL A 1 88 ? 14.994 -9.381 -2.007 1.00 44.47 88 VAL A CA 1
ATOM 614 C C . VAL A 1 88 ? 13.553 -9.773 -2.341 1.00 44.47 88 VAL A C 1
ATOM 616 O O . VAL A 1 88 ? 13.316 -10.783 -3.002 1.00 44.47 88 VAL A O 1
ATOM 619 N N . LEU A 1 89 ? 12.578 -8.958 -1.927 1.00 49.91 89 LEU A N 1
ATOM 620 C CA . LEU A 1 89 ? 11.168 -9.230 -2.207 1.00 49.91 89 LEU A CA 1
ATOM 621 C C . LEU A 1 89 ? 10.792 -8.912 -3.664 1.00 49.91 89 LEU A C 1
ATOM 623 O O . LEU A 1 89 ? 10.020 -9.655 -4.266 1.00 49.91 89 LEU A O 1
ATOM 627 N N . SER A 1 90 ? 11.380 -7.861 -4.247 1.00 52.66 90 SER A N 1
ATOM 628 C CA . SER A 1 90 ? 11.283 -7.589 -5.689 1.00 52.66 90 SER A CA 1
ATOM 629 C C . SER A 1 90 ? 12.026 -8.645 -6.509 1.00 52.66 90 SER A C 1
ATOM 631 O O . SER A 1 90 ? 11.545 -9.031 -7.567 1.00 52.66 90 SER A O 1
ATOM 633 N N . GLY A 1 91 ? 13.147 -9.168 -6.004 1.00 45.75 91 GLY A N 1
ATOM 634 C CA . GLY A 1 91 ? 13.914 -10.249 -6.621 1.00 45.75 91 GLY A CA 1
ATOM 635 C C . GLY A 1 91 ? 13.139 -11.564 -6.689 1.00 45.75 91 GLY A C 1
ATOM 636 O O . GLY A 1 91 ? 13.103 -12.185 -7.744 1.00 45.75 91 GLY A O 1
ATOM 637 N N . LEU A 1 92 ? 12.445 -11.948 -5.612 1.00 47.06 92 LEU A N 1
ATOM 638 C CA . LEU A 1 92 ? 11.577 -13.134 -5.601 1.00 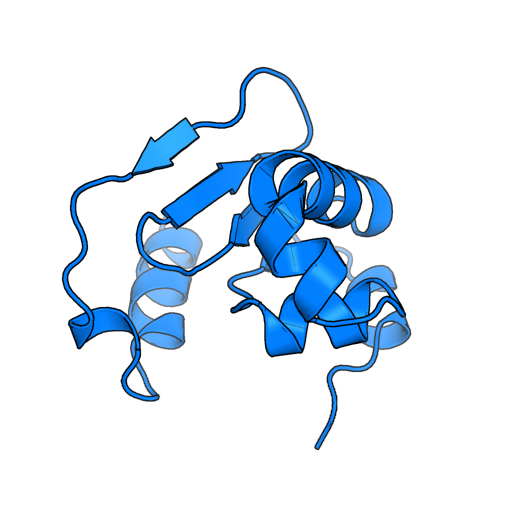47.06 92 LEU A CA 1
ATOM 639 C C . LEU A 1 92 ? 10.312 -12.952 -6.454 1.00 47.06 92 LEU A C 1
ATOM 641 O O . LEU A 1 92 ? 9.890 -13.888 -7.130 1.00 47.06 92 LEU A O 1
ATOM 645 N N . ALA A 1 93 ? 9.715 -11.756 -6.451 1.00 51.38 93 ALA A N 1
ATOM 646 C CA . ALA A 1 93 ? 8.549 -11.452 -7.281 1.00 51.38 93 ALA A CA 1
ATOM 647 C C . ALA A 1 93 ? 8.885 -11.318 -8.777 1.00 51.38 93 ALA A C 1
ATOM 649 O O . ALA A 1 93 ? 8.025 -11.582 -9.606 1.00 51.38 93 ALA A O 1
ATOM 650 N N . GLY A 1 94 ? 10.107 -10.910 -9.126 1.00 47.78 94 GLY A N 1
ATOM 651 C CA . GLY A 1 94 ? 10.580 -10.830 -10.511 1.00 47.78 94 GLY A CA 1
ATOM 652 C C . GLY A 1 94 ? 11.114 -12.152 -11.072 1.00 47.78 94 GLY A C 1
ATOM 653 O O . GLY A 1 94 ? 11.326 -12.245 -12.276 1.00 47.78 94 GLY A O 1
ATOM 654 N N . SER A 1 95 ? 11.349 -13.158 -10.220 1.00 35.00 95 SER A N 1
ATOM 655 C CA . SER A 1 95 ? 11.831 -14.491 -10.618 1.00 35.00 95 SER A CA 1
ATOM 656 C C . SER A 1 95 ? 10.729 -15.530 -10.891 1.00 35.00 95 SER A C 1
ATOM 658 O O . SER A 1 95 ? 11.059 -16.653 -11.268 1.00 35.00 95 SER A O 1
ATOM 660 N N . LEU A 1 96 ? 9.453 -15.183 -10.671 1.00 42.44 96 LEU A N 1
ATOM 661 C CA . LEU A 1 96 ? 8.265 -16.019 -10.919 1.00 42.44 96 LEU A CA 1
ATOM 662 C C . LEU A 1 96 ? 7.486 -15.503 -12.133 1.00 42.44 96 LEU A C 1
ATOM 664 O O . LEU A 1 96 ? 6.924 -16.354 -12.855 1.00 42.44 96 LEU A O 1
#